Protein AF-A0A075N256-F1 (afdb_monomer_lite)

pLDDT: mean 91.71, std 5.68, range [58.97, 97.38]

Secondary structure (DSSP, 8-state):
-EESSHHHHHHHHHTT-HHHHHHHTTS-GGGHHHHHHHHHHHHT-S-SSS-EE-----------PPPP-

Radius of gyration: 17.43 Å; chains: 1; bounding box: 35×25×57 Å

Foldseek 3Di:
DKAQFQCSVPVVLCVVPDPSSVVVVVPDPVCNVVVSVVVCVVQVDPHRRHMDDDDDDDDDDDDDDDDDD

Sequence (69 aa):
MNFKSFPDYWEPFLMGQGPAGAYLKHIGHDHLPILREEVKRQLRLRDETAPFILRGQVWAVRGSVPESR

Organism: NCBI:txid1459636

Structure (mmCIF, N/CA/C/O backbone):
data_AF-A0A075N256-F1
#
_entry.id   AF-A0A075N256-F1
#
loop_
_atom_site.group_PDB
_atom_site.id
_atom_site.type_symbol
_atom_site.label_atom_id
_atom_site.label_alt_id
_atom_site.label_comp_id
_atom_site.label_asym_id
_atom_site.label_entity_id
_atom_site.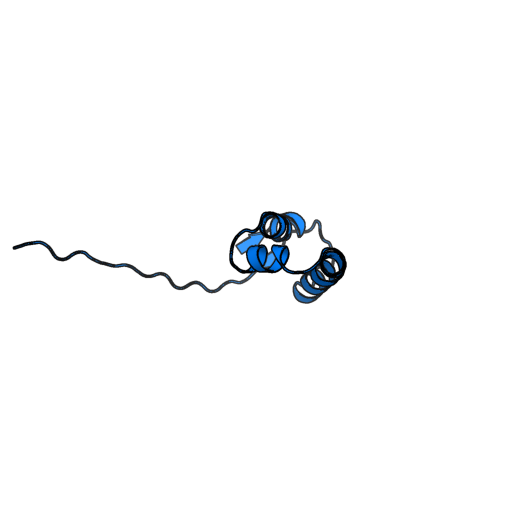label_seq_id
_atom_site.pdbx_PDB_ins_code
_atom_site.Cartn_x
_atom_site.Cartn_y
_atom_site.Cartn_z
_atom_site.occupancy
_atom_site.B_iso_or_equiv
_atom_site.auth_seq_id
_atom_site.auth_comp_id
_atom_site.auth_asym_id
_atom_site.auth_atom_id
_atom_site.pdbx_PDB_model_num
ATOM 1 N N . MET A 1 1 ? -1.420 7.725 5.578 1.00 85.00 1 MET A N 1
ATOM 2 C CA . MET A 1 1 ? -0.389 6.690 5.780 1.00 85.00 1 MET A CA 1
ATOM 3 C C . MET A 1 1 ? 0.789 7.019 4.880 1.00 85.00 1 MET A C 1
ATOM 5 O O . MET A 1 1 ? 0.554 7.409 3.741 1.00 85.00 1 MET A O 1
ATOM 9 N N . ASN A 1 2 ? 2.010 6.980 5.413 1.00 92.81 2 ASN A N 1
ATOM 10 C CA . ASN A 1 2 ? 3.232 7.296 4.670 1.00 92.81 2 ASN A CA 1
ATOM 11 C C . ASN A 1 2 ? 3.892 5.985 4.234 1.00 92.81 2 ASN A C 1
ATOM 13 O O . ASN A 1 2 ? 4.159 5.157 5.103 1.00 92.81 2 ASN A O 1
ATOM 17 N N . PHE A 1 3 ? 4.132 5.814 2.937 1.00 96.06 3 PHE A N 1
ATOM 18 C CA . PHE A 1 3 ? 4.822 4.653 2.375 1.00 96.06 3 PHE A CA 1
ATOM 19 C C . PHE A 1 3 ? 6.179 5.083 1.834 1.00 96.06 3 PHE A C 1
ATOM 21 O O . PHE A 1 3 ? 6.305 6.157 1.241 1.00 96.06 3 PHE A O 1
ATOM 28 N N . LYS A 1 4 ? 7.200 4.252 2.047 1.00 97.38 4 LYS A N 1
ATOM 29 C CA . LYS A 1 4 ? 8.577 4.555 1.630 1.00 97.38 4 LYS A CA 1
ATOM 30 C C . LYS A 1 4 ? 8.769 4.436 0.122 1.00 97.38 4 LYS A C 1
ATOM 32 O O . LYS A 1 4 ? 9.648 5.093 -0.418 1.00 97.38 4 LYS A O 1
ATOM 37 N N . SER A 1 5 ? 7.968 3.597 -0.524 1.00 97.38 5 SER A N 1
ATOM 38 C CA . SER A 1 5 ? 8.044 3.287 -1.948 1.00 97.38 5 SER A CA 1
ATOM 39 C C . SER A 1 5 ? 6.776 2.545 -2.388 1.00 97.38 5 SER A C 1
ATOM 41 O O . SER A 1 5 ? 5.950 2.148 -1.561 1.00 97.38 5 SER A O 1
ATOM 43 N N . PHE A 1 6 ? 6.598 2.335 -3.690 1.00 97.31 6 PHE A N 1
ATOM 44 C CA . PHE A 1 6 ? 5.509 1.506 -4.205 1.00 97.31 6 PHE A CA 1
ATOM 45 C C . PHE A 1 6 ? 5.578 0.043 -3.726 1.00 97.31 6 PHE A C 1
ATOM 47 O O . PHE A 1 6 ? 4.537 -0.462 -3.306 1.00 97.31 6 PHE A O 1
ATOM 54 N N . PRO A 1 7 ? 6.747 -0.636 -3.710 1.00 96.81 7 PRO A N 1
ATOM 55 C CA . PRO A 1 7 ? 6.863 -1.974 -3.126 1.00 96.81 7 PRO A CA 1
ATOM 56 C C . PRO A 1 7 ? 6.400 -2.062 -1.664 1.00 96.81 7 PRO A C 1
ATOM 58 O O . PRO A 1 7 ? 5.640 -2.967 -1.335 1.00 96.81 7 PRO A O 1
ATOM 61 N N . ASP A 1 8 ? 6.754 -1.077 -0.827 1.00 96.12 8 ASP A N 1
ATOM 62 C CA . ASP A 1 8 ? 6.329 -0.990 0.586 1.00 96.12 8 ASP A CA 1
ATOM 63 C C . ASP A 1 8 ? 4.793 -0.967 0.737 1.00 96.12 8 ASP A C 1
ATOM 65 O O . ASP A 1 8 ? 4.234 -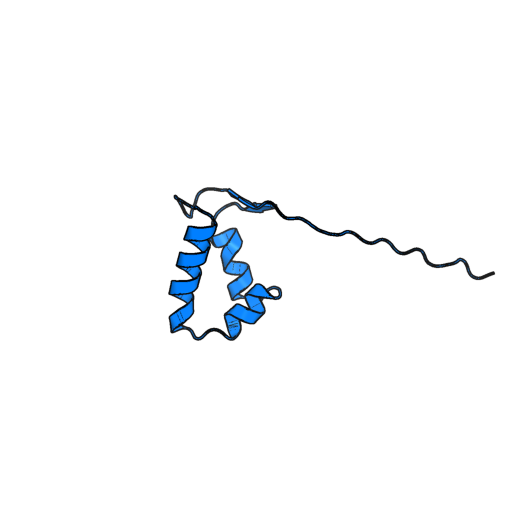1.503 1.690 1.00 96.12 8 ASP A O 1
ATOM 69 N N . TYR A 1 9 ? 4.091 -0.393 -0.243 1.00 95.06 9 TYR A N 1
ATOM 70 C CA . TYR A 1 9 ? 2.631 -0.424 -0.326 1.00 95.06 9 TYR A CA 1
ATOM 71 C C . TYR A 1 9 ? 2.079 -1.723 -0.942 1.00 95.06 9 TYR A C 1
ATOM 73 O O . TYR A 1 9 ? 1.054 -2.222 -0.484 1.00 95.06 9 TYR A O 1
ATOM 81 N N . TRP A 1 10 ? 2.706 -2.248 -2.000 1.00 95.06 10 TRP A N 1
ATOM 82 C CA . TRP A 1 10 ? 2.141 -3.298 -2.858 1.00 95.06 10 TRP A CA 1
ATOM 83 C C . TRP A 1 10 ? 2.395 -4.726 -2.362 1.00 95.06 10 TRP A C 1
ATOM 85 O O . TRP A 1 10 ? 1.490 -5.562 -2.387 1.00 95.06 10 TRP A O 1
ATOM 95 N N . GLU A 1 11 ? 3.613 -5.022 -1.908 1.00 94.56 11 GLU A N 1
ATOM 96 C CA . GLU A 1 11 ? 4.035 -6.374 -1.520 1.00 94.56 11 GLU A CA 1
ATOM 97 C C . GLU A 1 11 ? 3.175 -7.017 -0.420 1.00 94.56 11 GLU A C 1
ATOM 99 O O . GLU A 1 11 ? 2.876 -8.211 -0.538 1.00 94.56 11 GLU A O 1
ATOM 104 N N . PRO A 1 12 ? 2.684 -6.285 0.602 1.00 93.56 12 PRO A N 1
ATOM 105 C CA . PRO A 1 12 ? 1.831 -6.889 1.621 1.00 93.56 12 PRO A CA 1
ATOM 106 C C . PRO A 1 12 ? 0.535 -7.497 1.056 1.00 93.56 12 PRO A C 1
ATOM 108 O O . PRO A 1 12 ? 0.045 -8.512 1.562 1.00 93.56 12 PRO A O 1
ATOM 111 N N . PHE A 1 13 ? -0.007 -6.945 -0.037 1.00 93.19 13 PHE A N 1
ATOM 112 C CA . PHE A 1 13 ? -1.191 -7.512 -0.685 1.00 93.19 13 PHE A CA 1
ATOM 113 C C . PHE A 1 13 ? -0.891 -8.848 -1.372 1.00 93.19 13 PHE A C 1
ATOM 115 O O . PHE A 1 13 ? -1.753 -9.726 -1.376 1.00 93.19 13 PHE A O 1
ATOM 122 N N . LEU A 1 14 ? 0.327 -9.051 -1.884 1.00 91.62 14 LEU A N 1
ATOM 123 C CA . LEU A 1 14 ? 0.743 -10.317 -2.507 1.00 91.62 14 LEU A CA 1
ATOM 124 C C . LEU A 1 14 ? 0.756 -11.476 -1.501 1.00 91.62 14 LEU A C 1
ATOM 126 O O . LEU A 1 14 ? 0.485 -12.620 -1.860 1.00 91.62 14 LEU A O 1
ATOM 130 N N . MET A 1 15 ? 0.980 -11.175 -0.221 1.00 90.44 15 MET A N 1
ATOM 131 C CA . MET A 1 15 ? 0.901 -12.151 0.872 1.00 90.44 15 MET A CA 1
ATOM 132 C C . MET A 1 15 ? -0.543 -12.470 1.299 1.00 90.44 15 MET A C 1
ATOM 134 O O . MET A 1 15 ? -0.786 -13.349 2.130 1.00 90.44 15 MET A O 1
ATOM 138 N N . GLY A 1 16 ? -1.537 -11.798 0.713 1.00 89.19 16 GLY A N 1
ATOM 139 C CA . GLY A 1 16 ? -2.946 -11.982 1.043 1.00 89.19 16 GLY A CA 1
ATOM 140 C C . GLY A 1 16 ? -3.435 -11.131 2.212 1.00 89.19 16 GLY A C 1
ATOM 141 O O . GLY A 1 16 ? -4.423 -11.502 2.844 1.00 89.19 16 GLY A O 1
ATOM 142 N N . GLN A 1 17 ? -2.761 -10.025 2.535 1.00 90.75 17 GLN A N 1
ATOM 143 C CA . GLN A 1 17 ? -3.180 -9.166 3.638 1.00 90.75 17 GLN A CA 1
ATOM 144 C C . GLN A 1 17 ? -4.460 -8.386 3.298 1.00 90.75 17 GLN A C 1
ATOM 146 O O . GLN A 1 17 ? -4.528 -7.640 2.318 1.00 90.75 17 GLN A O 1
ATOM 151 N N . GLY A 1 18 ? -5.471 -8.527 4.159 1.00 88.62 18 GLY A N 1
ATOM 152 C CA . GLY A 1 18 ? -6.736 -7.800 4.061 1.00 88.62 18 GLY A CA 1
ATOM 153 C C . GLY A 1 18 ? -7.590 -8.171 2.837 1.00 88.62 18 GLY A C 1
ATOM 154 O O . GLY A 1 18 ? -7.249 -9.079 2.077 1.00 88.62 18 GLY A O 1
ATOM 155 N N . PRO A 1 19 ? -8.715 -7.464 2.619 1.00 91.94 19 PRO A N 1
ATOM 156 C CA . PRO A 1 19 ? -9.635 -7.761 1.518 1.00 91.94 19 PRO A CA 1
ATOM 157 C C . PRO A 1 19 ? -8.983 -7.647 0.133 1.00 91.94 19 PRO A C 1
ATOM 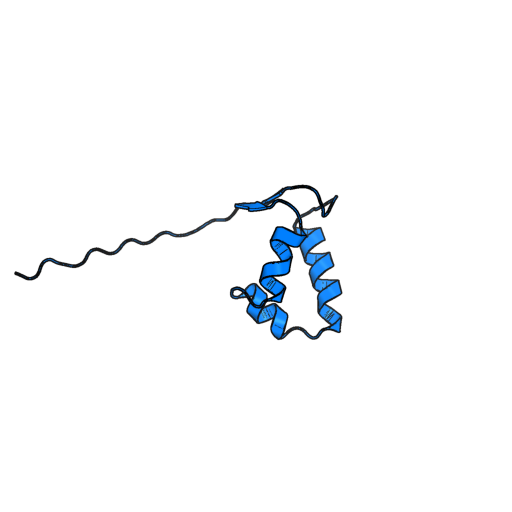159 O O . PRO A 1 19 ? -9.237 -8.472 -0.740 1.00 91.94 19 PRO A O 1
ATOM 162 N N . ALA A 1 20 ? -8.102 -6.659 -0.055 1.00 91.25 20 ALA A N 1
ATOM 163 C CA . ALA A 1 20 ? -7.376 -6.469 -1.308 1.00 91.25 20 ALA A CA 1
ATOM 164 C C . ALA A 1 20 ? -6.404 -7.627 -1.587 1.00 91.25 20 ALA A C 1
ATOM 166 O O . ALA A 1 20 ? -6.403 -8.161 -2.691 1.00 91.25 20 ALA A O 1
ATOM 167 N N . GLY A 1 21 ? -5.633 -8.076 -0.589 1.00 92.62 21 GLY A N 1
ATOM 168 C CA . GLY A 1 21 ? -4.748 -9.226 -0.762 1.00 92.62 21 GLY A CA 1
ATOM 169 C C . GLY A 1 21 ? -5.508 -10.539 -0.973 1.00 92.62 21 GLY A C 1
ATOM 170 O O . GLY A 1 21 ? -5.091 -11.375 -1.772 1.00 92.62 21 GLY A O 1
ATOM 171 N N . ALA A 1 22 ? -6.657 -10.719 -0.314 1.00 92.31 22 ALA A N 1
ATOM 172 C CA . ALA A 1 22 ? -7.538 -11.855 -0.581 1.00 92.31 22 ALA A CA 1
ATOM 173 C C . ALA A 1 22 ? -8.040 -11.848 -2.034 1.00 92.31 22 ALA A C 1
ATOM 175 O O . ALA A 1 22 ? -8.011 -12.889 -2.686 1.00 92.31 22 ALA A O 1
ATOM 176 N N . TYR A 1 23 ? -8.426 -10.688 -2.574 1.00 91.44 23 TYR A N 1
ATOM 177 C CA . TYR A 1 23 ? -8.776 -10.549 -3.990 1.00 91.44 23 TYR A CA 1
ATOM 178 C C . TYR A 1 23 ? -7.598 -10.903 -4.910 1.00 91.44 23 TYR A C 1
ATOM 180 O O . TYR A 1 23 ? -7.787 -11.658 -5.863 1.00 91.44 23 TYR A O 1
ATOM 188 N N . LEU A 1 24 ? -6.377 -10.458 -4.577 1.00 91.62 24 LEU A N 1
ATOM 189 C CA . LEU A 1 24 ? 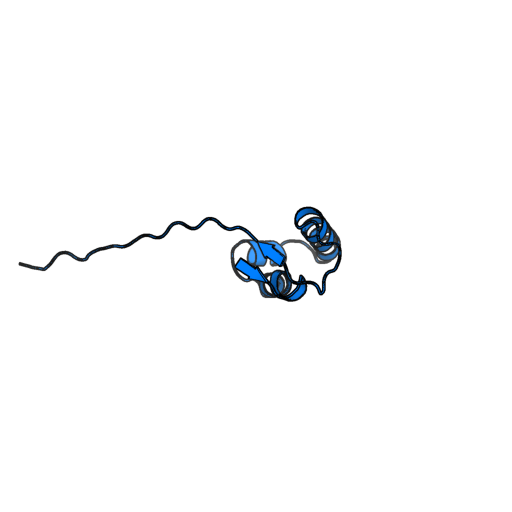-5.169 -10.771 -5.353 1.00 91.62 24 LEU A CA 1
ATOM 190 C C . LEU A 1 24 ? -4.882 -12.275 -5.487 1.00 91.62 24 LEU A C 1
ATOM 192 O O . LEU A 1 24 ? -4.304 -12.691 -6.484 1.00 91.62 24 LEU A O 1
ATOM 196 N N . LYS A 1 25 ? -5.313 -13.101 -4.530 1.00 87.31 25 LYS A N 1
ATOM 197 C CA . LYS A 1 25 ? -5.178 -14.566 -4.619 1.00 87.31 25 LYS A CA 1
ATOM 198 C C . LYS A 1 25 ? -6.134 -15.220 -5.623 1.00 87.31 25 LYS A C 1
ATOM 200 O O . LYS A 1 25 ? -5.888 -16.351 -6.025 1.00 87.31 25 LYS A O 1
ATOM 205 N N . HIS A 1 26 ? -7.225 -14.547 -5.989 1.00 87.44 26 HIS A N 1
ATOM 206 C CA . HIS A 1 26 ? -8.268 -15.096 -6.866 1.00 87.44 26 HIS A CA 1
ATOM 207 C C . HIS A 1 26 ? -8.158 -14.603 -8.312 1.00 87.44 26 HIS A C 1
ATOM 209 O O . HIS A 1 26 ? -8.692 -15.228 -9.225 1.00 87.44 26 HIS A O 1
ATOM 215 N N . ILE A 1 27 ? -7.473 -13.483 -8.529 1.00 86.38 27 ILE A N 1
ATOM 216 C CA . ILE A 1 27 ? -7.130 -12.982 -9.857 1.00 86.38 27 ILE A CA 1
ATOM 217 C C . ILE A 1 27 ? -5.990 -13.840 -10.424 1.00 86.38 27 ILE A C 1
ATOM 219 O O . ILE A 1 27 ? -4.937 -13.979 -9.807 1.00 86.38 27 ILE A O 1
ATOM 223 N N . GLY A 1 28 ? -6.219 -14.458 -11.586 1.00 80.06 28 GLY A N 1
ATOM 224 C CA . GLY A 1 28 ? -5.227 -15.316 -12.238 1.00 80.06 28 GLY A CA 1
ATOM 225 C C . GLY A 1 28 ? -3.894 -14.595 -12.473 1.00 80.06 28 GLY A C 1
ATOM 226 O O . GLY A 1 28 ? -3.869 -13.379 -12.680 1.00 80.06 28 GLY A O 1
ATOM 227 N N . HIS A 1 29 ? -2.792 -15.354 -12.458 1.00 81.31 29 HIS A N 1
ATOM 228 C CA . HIS A 1 29 ? -1.423 -14.824 -12.545 1.00 81.31 29 HIS A CA 1
ATOM 229 C C . HIS A 1 29 ? -1.208 -13.864 -13.726 1.00 81.31 29 HIS A C 1
ATOM 231 O O . HIS A 1 29 ? -0.497 -12.872 -13.577 1.00 81.31 29 HIS A O 1
ATOM 237 N N . ASP A 1 30 ? -1.882 -14.099 -14.851 1.00 90.88 30 ASP A N 1
ATOM 238 C CA . ASP A 1 30 ? -1.760 -13.291 -16.069 1.00 90.88 30 ASP A CA 1
ATOM 239 C C . ASP A 1 30 ? -2.303 -11.862 -15.912 1.00 90.88 30 ASP A C 1
ATOM 241 O O . ASP A 1 30 ? -1.865 -10.937 -16.597 1.00 90.88 30 ASP A O 1
ATOM 245 N N . HIS A 1 31 ? -3.238 -11.645 -14.986 1.00 92.00 31 HIS A N 1
ATOM 246 C CA . HIS A 1 31 ? -3.845 -10.334 -14.756 1.00 92.00 31 HIS A CA 1
ATOM 247 C C . HIS A 1 31 ? -3.123 -9.514 -13.678 1.00 92.00 31 HIS A C 1
ATOM 249 O O . HIS A 1 31 ? -3.348 -8.306 -13.568 1.00 92.00 31 HIS A O 1
ATOM 255 N N . LEU A 1 32 ? -2.245 -10.139 -12.888 1.00 92.25 32 LEU A N 1
ATOM 256 C CA . LEU A 1 32 ? -1.541 -9.475 -11.792 1.00 92.25 32 LEU A CA 1
ATOM 257 C C . LEU A 1 32 ? -0.612 -8.335 -12.268 1.00 92.25 32 LEU A C 1
ATOM 259 O O . LEU A 1 32 ? -0.650 -7.266 -11.651 1.00 92.25 32 LEU A O 1
ATOM 263 N N . PRO A 1 33 ? 0.161 -8.474 -13.369 1.00 93.94 33 PRO A N 1
ATOM 264 C CA . PRO A 1 33 ? 0.966 -7.372 -13.902 1.00 93.94 33 PRO A CA 1
ATOM 265 C C . PRO A 1 33 ? 0.110 -6.196 -14.383 1.00 93.94 33 PRO A C 1
ATOM 267 O O . PRO A 1 33 ? 0.447 -5.043 -14.127 1.00 93.94 33 PRO A O 1
ATOM 270 N N . ILE A 1 34 ? -1.028 -6.482 -15.026 1.00 95.50 34 ILE A N 1
ATOM 271 C CA . ILE A 1 34 ? -1.961 -5.457 -15.518 1.00 95.50 34 ILE A CA 1
ATOM 272 C C . ILE A 1 34 ? -2.521 -4.661 -14.336 1.00 95.50 34 ILE A C 1
ATOM 274 O O . ILE A 1 34 ? -2.491 -3.432 -14.332 1.00 95.50 34 ILE A O 1
ATOM 278 N N . LEU A 1 35 ? -2.977 -5.360 -13.294 1.00 95.12 35 LEU A N 1
ATOM 279 C CA . LEU A 1 35 ? -3.506 -4.724 -12.092 1.00 95.12 35 LEU A CA 1
ATOM 280 C C . LEU A 1 35 ? -2.449 -3.877 -11.373 1.00 95.12 35 LEU A C 1
ATOM 282 O O . LEU A 1 35 ? -2.753 -2.770 -10.934 1.00 95.12 35 LEU A O 1
ATOM 286 N N . ARG A 1 36 ? -1.206 -4.363 -11.276 1.00 94.69 36 ARG A N 1
ATOM 287 C CA . ARG A 1 36 ? -0.093 -3.611 -10.678 1.00 94.69 36 ARG A CA 1
ATOM 288 C C . ARG A 1 36 ? 0.116 -2.265 -11.378 1.00 94.69 36 ARG A C 1
ATOM 290 O O . ARG A 1 36 ? 0.239 -1.239 -10.706 1.00 94.69 36 ARG A O 1
ATOM 297 N N . GLU A 1 37 ? 0.129 -2.253 -12.709 1.00 95.62 37 GLU A N 1
ATOM 298 C CA . GLU A 1 37 ? 0.301 -1.022 -13.488 1.00 95.62 37 GLU A CA 1
ATOM 299 C C . GLU A 1 37 ? -0.902 -0.077 -13.357 1.00 95.62 37 GLU A C 1
ATOM 301 O O . GLU A 1 37 ? -0.725 1.132 -13.191 1.00 95.62 37 GLU A O 1
ATOM 306 N N . GLU A 1 38 ? -2.125 -0.611 -13.315 1.00 96.00 38 GLU A N 1
ATOM 307 C CA . GLU A 1 38 ? -3.325 0.191 -13.052 1.00 96.00 38 GLU A CA 1
ATOM 308 C C . GLU A 1 38 ? -3.300 0.849 -11.669 1.00 96.00 38 GLU A C 1
ATOM 310 O O . GLU A 1 38 ? -3.638 2.027 -11.526 1.00 96.00 38 GLU A O 1
ATOM 315 N N . VAL A 1 39 ? -2.841 0.130 -10.644 1.00 95.50 39 VAL A N 1
ATOM 316 C CA . VAL A 1 39 ? -2.682 0.675 -9.291 1.00 95.50 39 VAL A CA 1
ATOM 317 C C . VAL A 1 39 ? -1.640 1.796 -9.278 1.00 95.50 39 VAL A C 1
ATOM 319 O O . VAL A 1 39 ? -1.907 2.867 -8.729 1.00 95.50 39 VAL A O 1
ATOM 322 N N . LYS A 1 40 ? -0.487 1.621 -9.937 1.00 95.25 40 LYS A N 1
ATOM 323 C CA . LYS A 1 40 ? 0.521 2.691 -10.074 1.00 95.25 40 LYS A CA 1
ATOM 324 C C . LYS A 1 40 ? -0.043 3.932 -10.755 1.00 95.25 40 LYS A C 1
ATOM 326 O O . LYS A 1 40 ? 0.187 5.052 -10.291 1.00 95.25 40 LYS A O 1
ATOM 331 N N . ARG A 1 41 ? -0.810 3.737 -11.831 1.00 95.62 41 ARG A N 1
ATOM 332 C CA . ARG A 1 41 ? -1.477 4.815 -12.570 1.00 95.62 41 ARG A CA 1
ATOM 333 C C . ARG A 1 41 ? -2.457 5.577 -11.677 1.00 95.62 41 ARG A C 1
ATOM 335 O O . ARG A 1 41 ? -2.439 6.807 -11.669 1.00 95.62 41 ARG A O 1
ATOM 342 N N . GLN A 1 42 ? -3.270 4.869 -10.893 1.00 94.62 42 GLN A N 1
ATOM 343 C CA . GLN A 1 42 ? -4.224 5.457 -9.940 1.00 94.62 42 GLN A CA 1
ATOM 344 C C . GLN A 1 42 ? -3.524 6.246 -8.827 1.00 94.62 42 GLN A C 1
ATOM 346 O O . GLN A 1 42 ? -3.959 7.342 -8.470 1.00 94.62 42 GLN A O 1
ATOM 351 N N . LEU A 1 43 ? -2.400 5.730 -8.326 1.00 94.00 43 LEU A N 1
ATOM 352 C CA . LEU A 1 43 ? -1.559 6.404 -7.336 1.00 94.00 43 LEU A CA 1
ATOM 353 C C . LEU A 1 43 ? -0.741 7.566 -7.923 1.00 94.00 43 LEU A C 1
ATOM 355 O O . LEU A 1 43 ? -0.132 8.321 -7.167 1.00 94.00 43 LEU A O 1
ATOM 359 N N . ARG A 1 44 ? -0.759 7.750 -9.253 1.00 94.31 44 ARG A N 1
ATOM 360 C CA . ARG A 1 44 ? -0.036 8.806 -9.986 1.00 94.31 44 ARG A CA 1
ATOM 361 C C . ARG A 1 44 ? 1.468 8.794 -9.701 1.00 94.31 44 ARG A C 1
ATOM 363 O O . ARG A 1 44 ? 2.103 9.850 -9.654 1.00 94.31 44 ARG A O 1
ATOM 370 N N . LEU A 1 45 ? 2.033 7.604 -9.511 1.00 93.00 45 LEU A N 1
ATOM 371 C CA . LEU A 1 45 ? 3.452 7.441 -9.216 1.00 93.00 45 LEU A CA 1
ATOM 372 C C . LEU A 1 45 ? 4.271 7.663 -10.488 1.00 93.00 45 LEU A C 1
ATOM 374 O O . LEU A 1 45 ? 4.045 7.009 -11.503 1.00 93.00 45 LEU A O 1
ATOM 378 N N . ARG A 1 46 ? 5.216 8.605 -10.426 1.00 88.19 46 ARG A N 1
ATOM 379 C CA . ARG A 1 46 ? 6.215 8.829 -11.488 1.00 88.19 46 ARG A CA 1
ATOM 380 C C . ARG A 1 46 ? 7.481 8.003 -11.278 1.00 88.19 46 ARG A C 1
ATOM 382 O O . ARG A 1 46 ? 8.191 7.732 -12.235 1.00 88.19 46 ARG A O 1
ATOM 389 N N . ASP A 1 47 ? 7.735 7.631 -10.029 1.00 93.88 47 ASP A N 1
ATOM 390 C CA . ASP A 1 47 ? 8.878 6.856 -9.574 1.00 93.88 47 ASP A CA 1
ATOM 391 C C . ASP A 1 47 ? 8.377 5.882 -8.502 1.00 93.88 47 ASP A C 1
ATOM 393 O O . ASP A 1 47 ? 7.685 6.286 -7.566 1.00 93.88 47 ASP A O 1
ATOM 397 N N . GLU A 1 48 ? 8.679 4.595 -8.664 1.00 95.38 48 GLU A N 1
ATOM 398 C CA . GLU A 1 48 ? 8.279 3.548 -7.720 1.00 95.38 48 GLU A CA 1
ATOM 399 C C . GLU A 1 48 ? 9.121 3.545 -6.442 1.00 95.38 48 GLU A C 1
ATOM 401 O O . GLU A 1 48 ? 8.700 2.978 -5.436 1.00 95.38 48 GLU A O 1
ATOM 406 N N . THR A 1 49 ? 10.303 4.157 -6.467 1.00 96.31 49 THR A N 1
ATOM 407 C CA . THR A 1 49 ? 11.231 4.201 -5.331 1.00 96.31 49 THR A CA 1
ATOM 408 C C . THR A 1 49 ? 10.996 5.404 -4.422 1.00 96.31 49 THR A C 1
ATOM 410 O O . THR A 1 49 ? 11.432 5.397 -3.272 1.00 96.31 49 THR A O 1
ATOM 413 N N . ALA A 1 50 ? 10.276 6.416 -4.912 1.00 95.75 50 ALA A N 1
ATOM 414 C CA . ALA A 1 50 ? 9.984 7.627 -4.164 1.00 95.75 50 ALA A CA 1
ATOM 415 C C . ALA A 1 50 ? 8.877 7.401 -3.110 1.00 95.75 50 ALA A C 1
ATOM 417 O O . ALA A 1 50 ? 7.890 6.705 -3.378 1.00 95.75 50 ALA A O 1
ATOM 418 N N . PRO A 1 51 ? 8.985 8.030 -1.924 1.00 96.31 51 PRO A N 1
ATOM 419 C CA . PRO A 1 51 ? 7.951 7.958 -0.901 1.00 96.31 51 PRO A CA 1
ATOM 420 C C . PRO A 1 51 ? 6.684 8.708 -1.322 1.00 96.31 51 PRO A C 1
ATOM 422 O O . PRO A 1 51 ? 6.738 9.719 -2.027 1.00 96.31 51 PRO A O 1
ATOM 425 N N . PHE A 1 52 ? 5.530 8.250 -0.835 1.00 95.56 52 PHE A N 1
ATOM 426 C CA . PHE A 1 52 ? 4.246 8.899 -1.094 1.00 95.56 52 PHE A CA 1
ATOM 427 C C . PHE A 1 52 ? 3.272 8.763 0.079 1.00 95.56 52 PHE A C 1
ATOM 429 O O . PHE A 1 52 ? 3.362 7.867 0.921 1.00 95.56 52 PHE A O 1
ATOM 436 N N . ILE A 1 53 ? 2.299 9.677 0.123 1.00 93.94 53 ILE A N 1
ATOM 437 C CA . ILE A 1 53 ? 1.278 9.719 1.171 1.00 93.94 53 ILE A CA 1
ATOM 438 C C . ILE A 1 53 ? -0.053 9.254 0.594 1.00 93.94 53 ILE A C 1
ATOM 440 O O . ILE A 1 53 ? -0.636 9.918 -0.266 1.00 93.94 53 ILE A O 1
ATOM 444 N N . LEU A 1 54 ? -0.585 8.164 1.143 1.00 92.62 54 LEU A N 1
ATOM 445 C CA . LEU A 1 54 ? -1.956 7.741 0.888 1.00 92.62 54 LEU A CA 1
ATOM 446 C C . LEU A 1 54 ? -2.870 8.295 1.981 1.00 92.62 54 LEU A C 1
ATOM 448 O O . LEU A 1 54 ? -2.717 7.983 3.169 1.00 92.62 54 LEU A O 1
ATOM 452 N N . ARG A 1 55 ? -3.828 9.139 1.596 1.00 90.50 55 ARG A N 1
ATOM 453 C CA . ARG A 1 55 ? -4.863 9.618 2.517 1.00 90.50 55 ARG A CA 1
ATOM 454 C C . ARG A 1 55 ? -5.884 8.505 2.731 1.00 90.50 55 ARG A C 1
ATOM 456 O O . ARG A 1 55 ? -6.462 8.013 1.771 1.00 90.50 55 ARG A O 1
ATOM 463 N N . GLY A 1 56 ? -6.081 8.125 3.987 1.00 87.38 56 GLY A N 1
ATOM 464 C CA . GLY A 1 56 ? -7.098 7.165 4.398 1.00 87.38 56 GLY A CA 1
ATOM 465 C C . GLY A 1 56 ? -8.064 7.819 5.374 1.00 87.38 56 GLY A C 1
ATOM 466 O O . GLY A 1 56 ? -7.686 8.744 6.094 1.00 87.38 56 GLY A O 1
ATOM 467 N N . GLN A 1 57 ? -9.298 7.332 5.390 1.00 85.62 57 GLN A N 1
ATOM 468 C CA . GLN A 1 57 ? -10.269 7.621 6.438 1.00 85.62 57 GLN A CA 1
ATOM 469 C C . GLN A 1 57 ? -10.524 6.324 7.195 1.00 85.62 57 GLN A C 1
ATOM 471 O O . GLN A 1 57 ? -10.635 5.261 6.584 1.00 85.62 57 GLN A O 1
ATOM 476 N N . VAL A 1 58 ? -10.576 6.410 8.519 1.00 87.25 58 VAL A N 1
ATOM 477 C CA . VAL A 1 58 ? -10.834 5.266 9.392 1.00 87.25 58 VAL A CA 1
ATOM 478 C C . VAL A 1 58 ? -11.881 5.655 10.422 1.00 87.25 58 VAL A C 1
ATOM 480 O O . VAL A 1 58 ? -11.899 6.789 10.898 1.00 87.25 58 VAL A O 1
ATOM 483 N N . TRP A 1 59 ? -12.737 4.701 10.770 1.00 91.56 59 TRP A N 1
ATOM 484 C CA . TRP A 1 59 ? -13.679 4.833 11.873 1.00 91.56 59 TRP A CA 1
ATOM 485 C C . TRP A 1 59 ? -13.086 4.151 13.103 1.00 91.56 59 TRP A C 1
ATOM 487 O O . TRP A 1 59 ? -12.665 2.998 13.026 1.00 91.56 59 TRP A O 1
ATOM 497 N N . ALA A 1 60 ? -13.047 4.858 14.230 1.00 93.38 60 ALA A N 1
ATOM 498 C CA . ALA A 1 60 ? -12.651 4.300 15.517 1.00 93.38 60 ALA A CA 1
ATOM 499 C C . ALA A 1 60 ? -13.892 4.148 16.402 1.00 93.38 60 ALA A C 1
ATOM 501 O O . ALA A 1 60 ? -14.691 5.077 16.513 1.00 93.38 60 ALA A O 1
ATOM 502 N N . VAL A 1 61 ? -14.049 2.986 17.035 1.00 93.81 61 VAL A N 1
ATOM 503 C CA . VAL A 1 61 ? -15.168 2.691 17.941 1.00 93.81 61 VAL A CA 1
ATOM 504 C C . VAL A 1 61 ? -14.607 2.311 19.308 1.00 93.81 61 VAL A C 1
ATOM 506 O O . VAL A 1 61 ? -13.629 1.570 19.395 1.00 93.81 61 VAL A O 1
ATOM 509 N N . ARG A 1 62 ? -15.231 2.809 20.380 1.00 95.62 62 ARG A N 1
ATOM 510 C CA . ARG A 1 62 ? -14.923 2.445 21.769 1.00 95.62 62 ARG A CA 1
ATOM 511 C C . ARG A 1 62 ? -16.188 1.930 22.447 1.00 95.62 62 ARG A C 1
ATOM 513 O O . ARG A 1 62 ? -17.207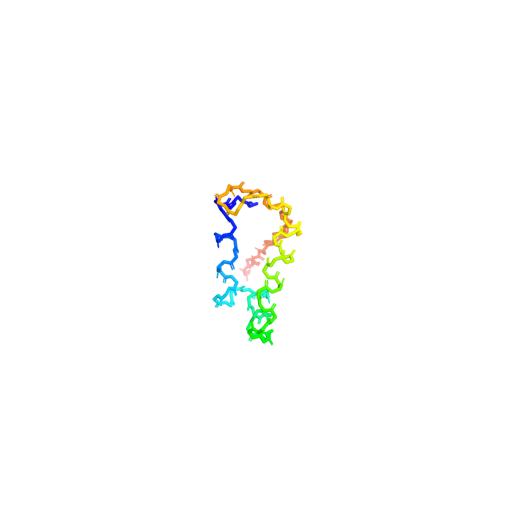 2.610 22.420 1.00 95.62 62 ARG A O 1
ATOM 520 N N . GLY A 1 63 ? -16.100 0.761 23.074 1.00 94.19 63 GLY A N 1
ATOM 521 C CA . GLY A 1 63 ? -17.137 0.235 23.964 1.00 94.19 63 GLY A CA 1
ATOM 522 C C . GLY A 1 63 ? -16.768 0.427 25.435 1.00 94.19 63 GLY A C 1
ATOM 523 O O . GLY A 1 63 ? -15.587 0.495 25.781 1.00 94.19 63 GLY A O 1
ATOM 524 N N . SER A 1 64 ? -17.776 0.496 26.299 1.00 94.94 64 SER A N 1
ATOM 525 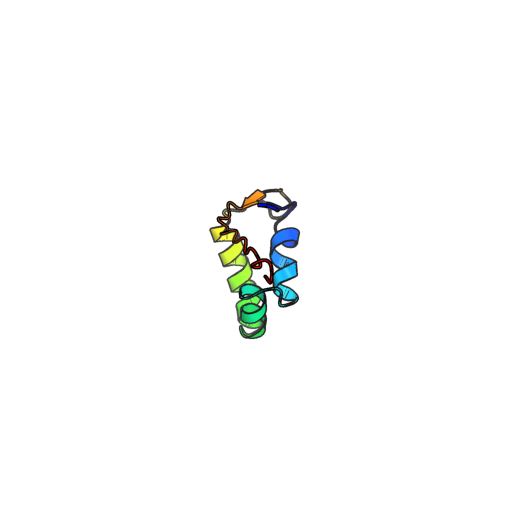C CA . SER A 1 64 ? -17.639 0.445 27.758 1.00 94.94 64 SER A CA 1
ATOM 526 C C . SER A 1 64 ? -18.443 -0.733 28.300 1.00 94.94 64 SER A C 1
ATOM 528 O O . SER A 1 64 ? -19.588 -0.927 27.892 1.00 94.94 64 SER A O 1
ATOM 530 N N . VAL A 1 65 ? -17.856 -1.507 29.214 1.00 92.69 65 VAL A N 1
ATOM 531 C CA . VAL A 1 65 ? -18.557 -2.594 29.912 1.00 92.69 65 VAL A CA 1
ATOM 532 C C . VAL A 1 65 ? -19.321 -1.995 31.102 1.00 92.69 65 VAL A C 1
ATOM 534 O O . VAL A 1 65 ? -18.734 -1.179 31.815 1.00 92.69 65 VAL A O 1
ATOM 537 N N . PRO A 1 66 ? -20.600 -2.346 31.327 1.00 87.31 66 PRO A N 1
ATOM 538 C CA . PRO A 1 66 ? -21.326 -1.914 32.519 1.00 87.31 66 PRO A CA 1
ATOM 539 C C . PRO A 1 66 ? -20.708 -2.523 33.784 1.00 87.31 66 PRO A C 1
ATOM 541 O O . PRO A 1 66 ? -20.380 -3.709 33.792 1.00 87.31 66 PRO A O 1
ATOM 544 N N . GLU A 1 67 ? -20.591 -1.747 34.862 1.00 84.44 67 GLU A N 1
ATOM 545 C CA . GLU A 1 67 ? -20.266 -2.309 36.177 1.00 84.44 67 GLU A CA 1
ATOM 546 C C . GLU A 1 67 ? -21.428 -3.182 36.666 1.00 84.44 67 GLU A C 1
ATOM 548 O O . GLU A 1 67 ? -22.582 -2.748 36.717 1.00 84.44 67 GLU A O 1
ATOM 553 N N . SER A 1 68 ? -21.124 -4.436 37.000 1.00 79.75 68 SER A N 1
ATOM 554 C CA . SER A 1 68 ? -22.049 -5.349 37.672 1.00 79.75 68 SER A CA 1
ATOM 555 C C . SER A 1 68 ? -22.360 -4.824 39.075 1.00 79.75 68 SER A C 1
ATOM 557 O O . SER A 1 68 ? -21.439 -4.599 39.862 1.00 79.75 68 SER A O 1
ATOM 559 N N . ARG A 1 69 ? -23.650 -4.614 39.351 1.00 58.97 69 ARG A N 1
ATOM 560 C CA . ARG A 1 69 ? -24.185 -4.141 40.633 1.00 58.97 69 ARG A CA 1
ATOM 561 C C . ARG A 1 69 ? -24.523 -5.299 41.562 1.00 58.97 69 ARG A C 1
ATOM 563 O O . ARG A 1 69 ? -24.965 -6.344 41.033 1.00 58.97 69 ARG A O 1
#